Protein AF-A0A968NL25-F1 (afdb_monomer)

pLDDT: mean 80.58, std 12.26, range [48.34, 95.06]

Foldseek 3Di:
DDVVVLQVLLVVLLVVLCPPPLVVLLVVLLVVLVVCLVPQVVVCPDCSQVVSVVVLLVSLLVSLVVCLVVSVVVVVVVCVVVVVVVVCVVPPDDPVSNVSSNVSSSLVNSLVSLVSSLVSSVVSCVVSVRDDDPVVSVVSSVVSSVVD

Structure (mmCIF, N/CA/C/O backbone):
data_AF-A0A968NL25-F1
#
_entry.id   AF-A0A968NL25-F1
#
loop_
_atom_site.group_PDB
_atom_site.id
_atom_site.type_symbol
_atom_site.label_atom_id
_atom_site.label_alt_id
_atom_site.label_comp_id
_atom_site.label_asym_id
_atom_site.label_entity_id
_atom_site.label_seq_id
_atom_site.pdbx_PDB_ins_code
_atom_site.Cartn_x
_atom_site.Cartn_y
_atom_site.Cartn_z
_atom_site.occupancy
_atom_site.B_iso_or_equiv
_atom_site.auth_seq_id
_atom_site.auth_comp_id
_atom_site.auth_asym_id
_atom_site.auth_atom_id
_atom_site.pdbx_PDB_model_num
ATOM 1 N N . MET A 1 1 ? -14.303 -12.444 25.005 1.00 60.62 1 MET A N 1
ATOM 2 C CA . MET A 1 1 ? -13.738 -11.986 23.724 1.00 60.62 1 MET A CA 1
ATOM 3 C C . MET A 1 1 ? -14.516 -12.645 22.599 1.00 60.62 1 MET A C 1
ATOM 5 O O . MET A 1 1 ? -14.291 -13.820 22.352 1.00 60.62 1 MET A O 1
ATOM 9 N N . ASN A 1 2 ? -15.503 -11.971 22.004 1.00 73.88 2 ASN A N 1
ATOM 10 C CA . ASN A 1 2 ? -16.309 -12.570 20.932 1.00 73.88 2 ASN A CA 1
ATOM 11 C C . ASN A 1 2 ? -15.705 -12.203 19.555 1.00 73.88 2 ASN A C 1
ATOM 13 O O . ASN A 1 2 ? -15.813 -11.041 19.149 1.00 73.88 2 ASN A O 1
ATOM 17 N N . PRO A 1 3 ? -15.070 -13.146 18.829 1.00 73.81 3 PRO A N 1
ATOM 18 C CA . PRO A 1 3 ? -14.294 -12.851 17.615 1.00 73.81 3 PRO A CA 1
ATOM 19 C C . PRO A 1 3 ? -15.139 -12.234 16.492 1.00 73.81 3 PRO A C 1
ATOM 21 O O . PRO A 1 3 ? -14.656 -11.399 15.729 1.00 73.81 3 PRO A O 1
ATOM 24 N N . ILE A 1 4 ? -16.433 -12.561 16.444 1.00 76.69 4 ILE A N 1
ATOM 25 C CA . ILE A 1 4 ? -17.382 -12.011 15.469 1.00 76.69 4 ILE A CA 1
ATOM 26 C C . ILE A 1 4 ? -17.536 -10.493 15.647 1.00 76.69 4 ILE A C 1
ATOM 28 O O . ILE A 1 4 ? -17.610 -9.755 14.665 1.00 76.69 4 ILE A O 1
ATOM 32 N N . ARG A 1 5 ? -17.539 -9.997 16.893 1.00 73.69 5 ARG A N 1
ATOM 33 C CA . ARG A 1 5 ? -17.665 -8.556 17.174 1.00 73.69 5 ARG A CA 1
ATOM 34 C C . ARG A 1 5 ? -16.413 -7.790 16.760 1.00 73.69 5 ARG A C 1
ATOM 36 O O . ARG A 1 5 ? -16.541 -6.714 16.183 1.00 73.69 5 ARG A O 1
ATOM 43 N N . ILE A 1 6 ? -15.236 -8.368 17.006 1.00 74.69 6 ILE A N 1
ATOM 44 C CA . ILE A 1 6 ? -13.945 -7.803 16.592 1.00 74.69 6 ILE A CA 1
ATOM 45 C C . ILE A 1 6 ? -13.927 -7.640 15.069 1.00 74.69 6 ILE A C 1
ATOM 47 O O . ILE A 1 6 ? -13.689 -6.541 14.579 1.00 74.69 6 ILE A O 1
ATOM 51 N N . PHE A 1 7 ? -14.287 -8.688 14.321 1.00 75.25 7 PHE A N 1
ATOM 52 C CA . PHE A 1 7 ? -14.296 -8.656 12.857 1.00 75.25 7 PHE A CA 1
ATOM 53 C C . PHE A 1 7 ? -15.254 -7.603 12.277 1.00 75.25 7 PHE A C 1
ATOM 55 O O . PHE A 1 7 ? -14.892 -6.861 11.362 1.00 75.25 7 PHE A O 1
ATOM 62 N N . VAL A 1 8 ? -16.472 -7.496 12.820 1.00 74.75 8 VAL A N 1
ATOM 63 C CA . VAL A 1 8 ? -17.454 -6.491 12.372 1.00 74.75 8 VAL A CA 1
ATOM 64 C C . VAL A 1 8 ? -16.946 -5.071 12.631 1.00 74.75 8 VAL A C 1
ATOM 66 O O . VAL A 1 8 ? -17.088 -4.202 11.767 1.00 74.75 8 VAL A O 1
ATOM 69 N N . LEU A 1 9 ? -16.322 -4.834 13.788 1.00 72.81 9 LEU A N 1
ATOM 70 C CA . LEU A 1 9 ? -15.773 -3.526 14.134 1.00 72.81 9 LEU A CA 1
ATOM 71 C C . LEU A 1 9 ? -14.579 -3.167 13.232 1.00 72.81 9 LEU A C 1
ATOM 73 O O . LEU A 1 9 ? -14.561 -2.078 12.658 1.00 72.81 9 LEU A O 1
ATOM 77 N N . SER A 1 10 ? -13.655 -4.108 13.007 1.00 74.75 10 SER A N 1
ATOM 78 C CA . SER A 1 10 ? -12.532 -3.946 12.072 1.00 74.75 10 SER A CA 1
ATOM 79 C C . SER A 1 10 ? -12.997 -3.640 10.648 1.00 74.75 10 SER A C 1
ATOM 81 O O . SER A 1 10 ? -12.435 -2.767 9.993 1.00 74.75 10 SER A O 1
ATOM 83 N N . LYS A 1 11 ? -14.053 -4.308 10.165 1.00 78.38 11 LYS A N 1
ATOM 84 C CA . LYS A 1 11 ? -14.605 -4.085 8.818 1.00 78.38 11 LYS A CA 1
ATOM 85 C C . LYS A 1 11 ? -15.175 -2.678 8.642 1.00 78.38 11 LYS A C 1
ATOM 87 O O . LYS A 1 11 ? -15.034 -2.092 7.567 1.00 78.38 11 LYS A O 1
ATOM 92 N N . ASN A 1 12 ? -15.823 -2.141 9.674 1.00 77.62 12 ASN A N 1
ATOM 93 C CA . ASN A 1 12 ? -16.333 -0.772 9.642 1.00 77.62 12 ASN A CA 1
ATOM 94 C C . ASN A 1 12 ? -15.185 0.239 9.574 1.00 77.62 12 ASN A C 1
ATOM 96 O O . ASN A 1 12 ? -15.198 1.105 8.700 1.00 77.62 12 ASN A O 1
ATOM 100 N N . VAL A 1 13 ? -14.169 0.063 10.422 1.00 73.56 13 VAL A N 1
ATOM 101 C CA . VAL A 1 13 ? -12.951 0.888 10.423 1.00 73.56 13 VAL A CA 1
ATOM 102 C C . VAL A 1 13 ? -12.249 0.836 9.060 1.00 73.56 13 VAL A C 1
ATOM 104 O O . VAL A 1 13 ? -11.909 1.874 8.496 1.00 73.56 13 VAL A O 1
ATOM 107 N N . PHE A 1 14 ? -12.107 -0.360 8.484 1.00 77.75 14 PHE A N 1
ATOM 108 C CA . PHE A 1 14 ? -11.526 -0.557 7.157 1.00 77.75 14 PHE A CA 1
ATOM 109 C C . PHE A 1 14 ? -12.287 0.226 6.077 1.00 77.75 14 PHE A C 1
ATOM 111 O O . PHE A 1 14 ? -11.688 0.989 5.323 1.00 77.75 14 PHE A O 1
ATOM 118 N N . ARG A 1 15 ? -13.619 0.092 6.021 1.00 76.44 15 ARG A N 1
ATOM 119 C CA . ARG A 1 15 ? -14.442 0.792 5.019 1.00 76.44 15 ARG A CA 1
ATOM 120 C C . ARG A 1 15 ? -14.381 2.309 5.148 1.00 76.44 15 ARG A C 1
ATOM 122 O O . ARG A 1 15 ? -14.380 2.989 4.124 1.00 76.44 15 ARG A O 1
ATOM 129 N N . GLU A 1 16 ? -14.354 2.827 6.372 1.00 75.00 16 GLU A N 1
ATOM 130 C CA . GLU A 1 16 ? -14.257 4.268 6.608 1.00 75.00 16 GLU A CA 1
ATOM 131 C C . GLU A 1 16 ? -12.949 4.827 6.036 1.00 75.00 16 GLU A C 1
ATOM 133 O O . GLU A 1 16 ? -12.952 5.807 5.291 1.00 75.00 16 GLU A O 1
ATOM 138 N N . VAL A 1 17 ? -11.832 4.164 6.328 1.00 74.06 17 VAL A N 1
ATOM 139 C CA . VAL A 1 17 ? -10.505 4.643 5.939 1.00 74.06 17 VAL A CA 1
ATOM 140 C C . VAL A 1 17 ? -10.212 4.466 4.451 1.00 74.06 17 VAL A C 1
ATOM 142 O O . VAL A 1 17 ? -9.643 5.368 3.829 1.00 74.06 17 VAL A O 1
ATOM 145 N N . VAL A 1 18 ? -10.637 3.347 3.858 1.00 77.00 18 VAL A N 1
ATOM 146 C CA . VAL A 1 18 ? -10.458 3.087 2.421 1.00 77.00 18 VAL A CA 1
ATOM 147 C C . VAL A 1 18 ? -11.109 4.171 1.571 1.00 77.00 18 VAL A C 1
ATOM 149 O O . VAL A 1 18 ? -10.539 4.594 0.566 1.00 77.00 18 VAL A O 1
ATOM 152 N N . ARG A 1 19 ? -12.286 4.650 1.982 1.00 74.75 19 ARG A N 1
ATOM 153 C CA . ARG A 1 19 ? -13.090 5.565 1.171 1.00 74.75 19 ARG A CA 1
ATOM 154 C C . ARG A 1 19 ? -12.567 7.003 1.163 1.00 74.75 19 ARG A C 1
ATOM 156 O O . ARG A 1 19 ? -12.725 7.677 0.154 1.00 74.75 19 ARG A O 1
ATOM 163 N N . GLU A 1 20 ? -11.971 7.477 2.256 1.00 68.06 20 GLU A N 1
ATOM 164 C CA . GLU A 1 20 ? -11.563 8.888 2.360 1.00 68.06 20 GLU A CA 1
ATOM 165 C C . GLU A 1 20 ? -10.127 9.160 1.903 1.00 68.06 20 GLU A C 1
ATOM 167 O O . GLU A 1 20 ? -9.857 10.244 1.397 1.00 68.06 20 GLU A O 1
ATOM 172 N N . ARG A 1 21 ? -9.184 8.232 2.124 1.00 75.19 21 ARG A N 1
ATOM 173 C CA . ARG A 1 21 ? -7.742 8.565 2.073 1.00 75.19 21 ARG A CA 1
ATOM 174 C C . ARG A 1 21 ? -6.928 7.686 1.133 1.00 75.19 21 ARG A C 1
ATOM 176 O O . ARG A 1 21 ? -6.026 8.187 0.472 1.00 75.19 21 ARG A O 1
ATOM 183 N N . ILE A 1 22 ? -7.256 6.397 1.039 1.00 82.06 22 ILE A N 1
ATOM 184 C CA . ILE A 1 22 ? -6.439 5.422 0.299 1.00 82.06 22 ILE A CA 1
ATOM 185 C C . ILE A 1 22 ? -6.444 5.698 -1.207 1.00 82.06 22 ILE A C 1
ATOM 187 O O . ILE A 1 22 ? -5.387 5.674 -1.831 1.00 82.06 22 ILE A O 1
ATOM 191 N N . LEU A 1 23 ? -7.609 6.002 -1.787 1.00 84.94 23 LEU A N 1
ATOM 192 C CA . LEU A 1 23 ? -7.732 6.234 -3.232 1.00 84.94 23 LEU A CA 1
ATOM 193 C C . LEU A 1 23 ? -6.829 7.375 -3.721 1.00 84.94 23 LEU A C 1
ATOM 195 O O . LEU A 1 23 ? -6.213 7.251 -4.776 1.00 84.94 23 LEU A O 1
ATOM 199 N N . TYR A 1 24 ? -6.694 8.447 -2.934 1.00 89.06 24 TYR A N 1
ATOM 200 C CA . TYR A 1 24 ? -5.817 9.571 -3.269 1.00 89.06 24 TYR A CA 1
ATOM 201 C C . TYR A 1 24 ? -4.337 9.183 -3.245 1.00 89.06 24 TYR A C 1
ATOM 203 O O . TYR A 1 24 ? -3.600 9.567 -4.148 1.00 89.06 24 TYR A O 1
ATOM 211 N N . ILE A 1 25 ? -3.907 8.392 -2.255 1.00 90.25 25 ILE A N 1
ATOM 212 C CA . ILE A 1 25 ? -2.515 7.922 -2.154 1.00 90.25 25 ILE A CA 1
ATOM 213 C C . ILE A 1 25 ? -2.179 7.001 -3.332 1.00 90.25 25 ILE A C 1
ATOM 215 O O . ILE A 1 25 ? -1.131 7.156 -3.953 1.00 90.25 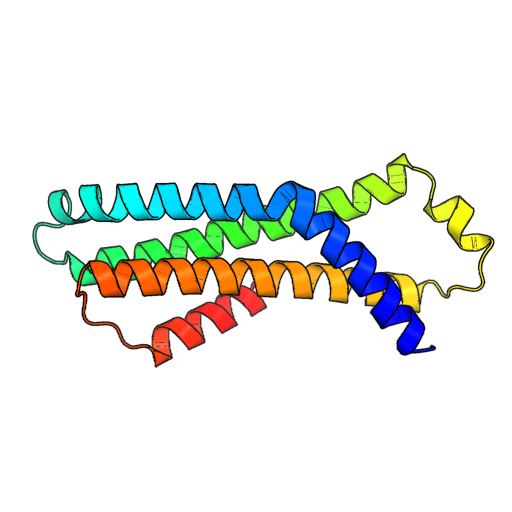25 ILE A O 1
ATOM 219 N N . ILE A 1 26 ? -3.090 6.087 -3.682 1.00 91.38 26 ILE A N 1
ATOM 220 C CA . ILE A 1 26 ? -2.929 5.183 -4.828 1.00 91.38 26 ILE A CA 1
ATOM 221 C C . ILE A 1 26 ? -2.848 5.972 -6.142 1.00 91.38 26 ILE A C 1
ATOM 223 O O . ILE A 1 26 ? -1.963 5.720 -6.958 1.00 91.38 26 ILE A O 1
ATOM 227 N N . ALA A 1 27 ? -3.743 6.941 -6.349 1.00 91.62 27 ALA A N 1
ATOM 228 C CA . ALA A 1 27 ? -3.728 7.777 -7.548 1.00 91.62 27 ALA A CA 1
ATOM 229 C C . ALA A 1 27 ? -2.433 8.599 -7.648 1.00 91.62 27 ALA A C 1
ATOM 231 O O . ALA A 1 27 ? -1.817 8.661 -8.710 1.00 91.62 27 ALA A O 1
ATOM 232 N N . PHE A 1 28 ? -1.985 9.179 -6.532 1.00 94.06 28 PHE A N 1
ATOM 233 C CA . PHE A 1 28 ? -0.732 9.927 -6.470 1.00 94.06 28 PHE A CA 1
ATOM 234 C C . PHE A 1 28 ? 0.481 9.043 -6.786 1.00 94.06 28 PHE A C 1
ATOM 236 O O . PHE A 1 28 ? 1.359 9.446 -7.546 1.00 94.06 28 PHE A O 1
ATOM 243 N N . TYR A 1 29 ? 0.496 7.808 -6.282 1.00 94.00 29 TYR A N 1
ATOM 244 C CA . TYR A 1 29 ? 1.531 6.831 -6.604 1.00 94.00 29 TYR A CA 1
ATOM 245 C C . TYR A 1 29 ? 1.587 6.490 -8.097 1.00 94.00 29 TYR A C 1
ATOM 247 O O . TYR A 1 29 ? 2.667 6.485 -8.684 1.00 94.00 29 TYR A O 1
ATOM 255 N N . ALA A 1 30 ? 0.432 6.253 -8.725 1.00 93.06 30 ALA A N 1
ATOM 256 C CA . ALA A 1 30 ? 0.362 5.959 -10.155 1.00 93.06 30 ALA A CA 1
ATOM 257 C C . ALA A 1 30 ? 0.917 7.114 -11.010 1.00 93.06 30 ALA A C 1
ATOM 259 O O . ALA A 1 30 ? 1.622 6.872 -11.988 1.00 93.06 30 ALA A O 1
ATOM 260 N N . LEU A 1 31 ? 0.656 8.366 -10.614 1.00 94.56 31 LEU A N 1
ATOM 261 C CA . LEU A 1 31 ? 1.220 9.544 -11.280 1.00 94.56 31 LEU A CA 1
ATOM 262 C C . LEU A 1 31 ? 2.746 9.612 -11.137 1.00 94.56 31 LEU A C 1
ATOM 264 O O . LEU A 1 31 ? 3.434 9.868 -12.125 1.00 94.56 31 LEU A O 1
ATOM 268 N N . ILE A 1 32 ? 3.278 9.346 -9.938 1.00 93.56 32 ILE A N 1
ATOM 269 C CA . ILE A 1 32 ? 4.730 9.304 -9.703 1.00 93.56 32 ILE A CA 1
ATOM 270 C C . ILE A 1 32 ? 5.384 8.224 -10.567 1.00 93.56 32 ILE A C 1
ATOM 272 O O . ILE A 1 32 ? 6.388 8.504 -11.217 1.00 93.56 32 ILE A O 1
ATOM 276 N N . LEU A 1 33 ? 4.815 7.015 -10.612 1.00 91.19 33 LEU A N 1
ATOM 277 C CA . LEU A 1 33 ? 5.332 5.933 -11.455 1.00 91.19 33 LEU A CA 1
ATOM 278 C C . LEU A 1 33 ? 5.289 6.283 -12.945 1.00 91.19 33 LEU A C 1
ATOM 280 O O . LEU A 1 33 ? 6.246 5.994 -13.660 1.00 91.19 33 LEU A O 1
ATOM 284 N N . GLY A 1 34 ? 4.217 6.927 -13.412 1.00 89.69 34 GLY A N 1
ATOM 285 C CA . GLY A 1 34 ? 4.120 7.395 -14.796 1.00 89.69 34 GLY A CA 1
ATOM 286 C C . GLY A 1 34 ? 5.188 8.421 -15.151 1.00 89.69 34 GLY A C 1
ATOM 287 O O . GLY A 1 34 ? 5.845 8.290 -16.181 1.00 89.69 34 GLY A O 1
ATOM 288 N N . ALA 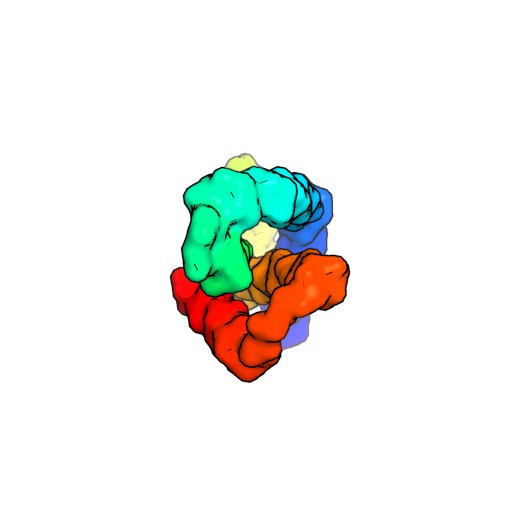A 1 35 ? 5.430 9.397 -14.275 1.00 90.00 35 ALA A N 1
ATOM 289 C CA . ALA A 1 35 ? 6.525 10.344 -14.458 1.00 90.00 35 ALA A CA 1
ATOM 290 C C . ALA A 1 35 ? 7.894 9.642 -14.426 1.00 90.00 35 ALA A C 1
ATOM 292 O O . ALA A 1 35 ? 8.755 9.925 -15.259 1.00 90.00 35 ALA A O 1
ATOM 293 N N . ALA A 1 36 ? 8.081 8.694 -13.507 1.00 87.56 36 ALA A N 1
ATOM 294 C CA . ALA A 1 36 ? 9.320 7.942 -13.360 1.00 87.56 36 ALA A CA 1
ATOM 295 C C . ALA A 1 36 ? 9.639 7.087 -14.597 1.00 87.56 36 ALA A C 1
ATOM 297 O O . ALA A 1 36 ? 10.790 7.067 -15.021 1.00 87.56 36 ALA A O 1
ATOM 298 N N . LEU A 1 37 ? 8.638 6.458 -15.227 1.00 84.56 37 LEU A N 1
ATOM 299 C CA . LEU A 1 37 ? 8.835 5.710 -16.475 1.00 84.56 37 LEU A CA 1
ATOM 300 C C . LEU A 1 37 ? 9.397 6.580 -17.606 1.00 84.56 37 LEU A C 1
ATOM 302 O O . LEU A 1 37 ? 10.182 6.094 -18.410 1.00 84.56 37 LEU A O 1
ATOM 306 N N . HIS A 1 38 ? 9.003 7.852 -17.683 1.00 83.25 38 HIS A N 1
ATOM 307 C CA . HIS A 1 38 ? 9.472 8.753 -18.738 1.00 83.25 38 HIS A CA 1
ATOM 308 C C . HIS A 1 38 ? 10.807 9.431 -18.410 1.00 83.25 38 HIS A C 1
ATOM 310 O O . HIS A 1 38 ? 11.619 9.644 -19.310 1.00 83.25 38 HIS A O 1
ATOM 316 N N . LEU A 1 39 ? 11.033 9.788 -17.142 1.00 83.56 39 LEU A N 1
ATOM 317 C CA . LEU A 1 39 ? 12.191 10.578 -16.714 1.00 83.56 39 LEU A CA 1
ATOM 318 C C . LEU A 1 39 ? 13.425 9.723 -16.402 1.00 83.56 39 LEU A C 1
ATOM 320 O O . LEU A 1 39 ? 14.544 10.142 -16.691 1.00 83.56 39 LEU A O 1
ATOM 324 N N . LEU A 1 40 ? 13.246 8.539 -15.805 1.00 80.19 40 LEU A N 1
ATOM 325 C CA . LEU A 1 40 ? 14.370 7.717 -15.343 1.00 80.19 40 LEU A CA 1
ATOM 326 C C . LEU A 1 40 ? 15.253 7.173 -16.482 1.00 80.19 40 LEU A C 1
ATOM 328 O O . LEU A 1 40 ? 16.472 7.227 -16.311 1.00 80.19 40 LEU A O 1
ATOM 332 N N . PRO A 1 41 ? 14.722 6.741 -17.646 1.00 76.56 41 PRO A N 1
ATOM 333 C CA . PRO A 1 41 ? 15.566 6.309 -18.765 1.00 76.56 41 PRO A CA 1
ATOM 334 C C . PRO A 1 41 ? 16.486 7.426 -19.283 1.00 76.56 41 PRO A C 1
ATOM 336 O O . PRO A 1 41 ? 17.642 7.189 -19.603 1.00 76.56 41 PRO A O 1
ATOM 339 N N . GLN A 1 42 ? 16.016 8.679 -19.279 1.00 72.62 42 GLN A N 1
ATOM 340 C CA . GLN A 1 42 ? 16.798 9.832 -19.750 1.00 72.62 42 GLN A CA 1
ATOM 341 C C . GLN A 1 42 ? 17.975 10.177 -18.824 1.00 72.62 42 GLN A C 1
ATOM 343 O O . GLN A 1 42 ? 18.948 10.791 -19.255 1.00 72.62 42 GLN A O 1
ATOM 348 N N . LEU A 1 43 ? 17.877 9.804 -17.545 1.00 67.88 43 LEU A N 1
ATOM 349 C CA . LEU A 1 43 ? 18.888 10.071 -16.522 1.00 67.88 43 LEU A CA 1
ATOM 350 C C . LEU A 1 43 ? 19.886 8.913 -16.371 1.00 67.88 43 LEU A C 1
ATOM 352 O O . LEU A 1 43 ? 21.021 9.135 -15.951 1.00 67.88 43 LEU A O 1
ATOM 356 N N . ALA A 1 44 ? 19.486 7.684 -16.707 1.00 64.19 44 ALA A N 1
ATOM 357 C CA . ALA A 1 44 ? 20.285 6.480 -16.506 1.00 64.19 44 ALA A CA 1
ATOM 358 C C . ALA A 1 44 ? 20.904 5.963 -17.808 1.00 64.19 44 ALA A C 1
ATOM 360 O O . ALA A 1 44 ? 20.549 4.896 -18.281 1.00 64.19 44 ALA A O 1
ATOM 361 N N . ALA A 1 45 ? 21.929 6.644 -18.320 1.00 56.81 45 ALA A N 1
ATOM 362 C CA . ALA A 1 45 ? 22.649 6.270 -19.547 1.00 56.81 45 ALA A CA 1
ATOM 363 C C . ALA A 1 45 ? 23.336 4.869 -19.556 1.00 56.81 45 ALA A C 1
ATOM 365 O O . ALA A 1 45 ? 24.038 4.552 -20.515 1.00 56.81 45 ALA A O 1
ATOM 366 N N . ALA A 1 46 ? 23.193 4.039 -18.508 1.00 58.47 46 ALA A N 1
ATOM 367 C CA . ALA A 1 46 ? 23.833 2.714 -18.401 1.00 58.47 46 ALA A CA 1
ATOM 368 C C . ALA A 1 46 ? 23.085 1.640 -17.566 1.00 58.47 46 ALA A C 1
ATOM 370 O O . ALA A 1 46 ? 23.462 0.469 -17.624 1.00 58.47 46 ALA A O 1
ATOM 371 N N . THR A 1 47 ? 22.053 1.981 -16.778 1.00 60.97 47 THR A N 1
ATOM 372 C CA . THR A 1 47 ? 21.338 1.037 -15.878 1.00 60.97 47 THR A CA 1
ATOM 373 C C . THR A 1 47 ? 19.840 1.347 -15.785 1.00 60.97 47 THR A C 1
ATOM 375 O O . THR A 1 47 ? 19.293 1.489 -14.689 1.00 60.97 47 THR A O 1
ATOM 378 N N . GLU A 1 48 ? 19.182 1.479 -16.935 1.00 60.81 48 GLU A N 1
ATOM 379 C CA . GLU A 1 48 ? 17.782 1.920 -17.041 1.00 60.81 48 GLU A CA 1
ATOM 380 C C . GLU A 1 48 ? 16.809 1.008 -16.265 1.00 60.81 48 GLU A C 1
ATOM 382 O O . GLU A 1 48 ? 16.027 1.488 -15.442 1.00 60.81 48 GLU A O 1
ATOM 387 N N . ASP A 1 49 ? 16.933 -0.313 -16.420 1.00 63.91 49 ASP A N 1
ATOM 388 C CA . ASP A 1 49 ? 15.964 -1.276 -15.872 1.00 63.91 49 ASP A CA 1
ATOM 389 C C . ASP A 1 49 ? 16.021 -1.426 -14.346 1.00 63.91 49 ASP A C 1
ATOM 391 O O . ASP A 1 49 ? 14.996 -1.541 -13.673 1.00 63.91 49 ASP A O 1
ATOM 395 N N . LYS A 1 50 ? 17.226 -1.415 -13.762 1.00 71.94 50 LYS A N 1
ATOM 396 C CA . LYS A 1 50 ? 17.397 -1.629 -12.313 1.00 71.94 50 LYS A CA 1
ATOM 397 C C . LYS A 1 50 ? 16.955 -0.420 -11.500 1.00 71.94 50 LYS A C 1
ATOM 399 O O . LYS A 1 50 ? 16.382 -0.578 -10.427 1.00 71.94 50 LYS A O 1
ATOM 404 N N . MET A 1 51 ? 17.181 0.783 -12.025 1.00 80.12 51 MET A N 1
ATOM 405 C CA . MET A 1 51 ? 16.840 2.010 -11.313 1.00 80.12 51 MET A CA 1
ATOM 406 C C . MET A 1 51 ? 15.325 2.187 -11.192 1.00 80.12 51 MET A C 1
ATOM 408 O O . MET A 1 51 ? 14.844 2.595 -10.137 1.00 80.12 51 MET A O 1
ATOM 412 N N . PHE A 1 52 ? 14.563 1.830 -12.232 1.00 84.00 52 PHE A N 1
ATOM 413 C CA . PHE A 1 52 ? 13.102 1.840 -12.156 1.00 84.00 52 PHE A CA 1
ATOM 414 C C . PHE A 1 52 ? 12.580 0.814 -11.142 1.00 84.00 52 PHE A C 1
ATOM 416 O O . PHE A 1 52 ? 11.656 1.122 -10.383 1.00 84.00 52 PHE A O 1
ATOM 423 N N . LEU A 1 53 ? 13.202 -0.374 -11.090 1.00 84.81 53 LEU A N 1
ATOM 424 C CA . LEU A 1 53 ? 12.800 -1.425 -10.160 1.00 84.81 53 LEU A CA 1
ATOM 425 C C . LEU A 1 53 ? 12.937 -0.984 -8.692 1.00 84.81 53 LEU A C 1
ATOM 427 O O . LEU A 1 53 ? 12.002 -1.109 -7.894 1.00 84.81 53 LEU A O 1
ATOM 431 N N . ASP A 1 54 ? 14.092 -0.421 -8.347 1.00 87.88 54 ASP A N 1
ATOM 432 C CA . ASP A 1 54 ? 14.368 0.043 -6.986 1.00 87.88 54 ASP A CA 1
ATOM 433 C C . ASP A 1 54 ? 13.536 1.284 -6.635 1.00 87.88 54 ASP A C 1
ATOM 435 O O . ASP A 1 54 ? 13.001 1.387 -5.528 1.00 87.88 54 ASP A O 1
ATOM 439 N N . PHE A 1 55 ? 13.353 2.203 -7.589 1.00 90.06 55 PHE A N 1
ATOM 440 C CA . PHE A 1 55 ? 12.560 3.413 -7.385 1.00 90.06 55 PHE A CA 1
ATOM 441 C C . PHE A 1 55 ? 11.090 3.092 -7.097 1.00 90.06 55 PHE A C 1
ATOM 443 O O . PHE A 1 55 ? 10.516 3.618 -6.141 1.00 90.06 55 PHE A O 1
ATOM 450 N N . GLY A 1 56 ? 10.479 2.198 -7.880 1.00 90.56 56 GLY A N 1
ATOM 451 C CA . GLY A 1 56 ? 9.082 1.814 -7.698 1.00 90.56 56 GLY A CA 1
ATOM 452 C C . GLY A 1 56 ? 8.814 1.245 -6.306 1.00 90.56 56 GLY A C 1
ATOM 453 O O . GLY A 1 56 ? 7.862 1.674 -5.652 1.00 90.56 56 GLY A O 1
ATOM 454 N N . LEU A 1 57 ? 9.685 0.350 -5.824 1.00 92.44 57 LEU A N 1
ATOM 455 C CA . LEU A 1 57 ? 9.601 -0.243 -4.485 1.00 92.44 57 LEU A CA 1
ATOM 456 C C . LEU A 1 57 ? 9.887 0.771 -3.367 1.00 92.44 57 LEU A C 1
ATOM 458 O O . LEU A 1 57 ? 9.172 0.792 -2.362 1.00 92.44 57 LEU A O 1
ATOM 462 N N . ALA A 1 58 ? 10.882 1.645 -3.546 1.00 93.12 58 ALA A N 1
ATOM 463 C CA . ALA A 1 58 ? 11.216 2.687 -2.576 1.00 93.12 58 ALA A CA 1
ATOM 464 C C . ALA A 1 58 ? 10.041 3.648 -2.345 1.00 93.12 58 ALA A C 1
ATOM 466 O O . ALA A 1 58 ? 9.719 3.982 -1.202 1.00 93.12 58 ALA A O 1
ATOM 467 N N . VAL A 1 59 ? 9.347 4.044 -3.415 1.00 94.38 59 VAL A N 1
ATOM 468 C CA . VAL A 1 59 ? 8.172 4.917 -3.312 1.00 94.38 59 VAL A CA 1
ATOM 469 C C . VAL A 1 59 ? 6.997 4.199 -2.629 1.00 94.38 59 VAL A C 1
ATOM 471 O O . VAL A 1 59 ? 6.283 4.844 -1.859 1.00 94.38 59 VAL A O 1
ATOM 474 N N . ILE A 1 60 ? 6.814 2.880 -2.823 1.00 94.69 60 ILE A N 1
ATOM 475 C CA . ILE A 1 60 ? 5.812 2.101 -2.060 1.00 94.69 60 ILE A CA 1
ATOM 476 C C . ILE A 1 60 ? 6.110 2.173 -0.564 1.00 94.69 60 ILE A C 1
ATOM 478 O O . ILE A 1 60 ? 5.211 2.482 0.216 1.00 94.69 60 ILE A O 1
ATOM 482 N N . SER A 1 61 ? 7.360 1.923 -0.165 1.00 94.62 61 SER A N 1
ATOM 483 C CA . SER A 1 61 ? 7.766 1.983 1.245 1.00 94.62 61 SER A CA 1
ATOM 484 C C . SER A 1 61 ? 7.536 3.379 1.838 1.00 94.62 61 SER A C 1
ATOM 486 O O . SER A 1 61 ? 6.907 3.511 2.889 1.00 94.62 61 SER A O 1
ATOM 488 N N . LEU A 1 62 ? 7.948 4.435 1.128 1.00 95.06 62 LEU A N 1
ATOM 489 C CA . LEU A 1 62 ? 7.810 5.815 1.594 1.00 95.06 62 LEU A CA 1
ATOM 490 C C . LEU A 1 62 ? 6.342 6.243 1.747 1.00 95.06 62 LEU A C 1
ATOM 492 O O . LEU A 1 62 ? 5.947 6.745 2.800 1.00 95.06 62 LEU A O 1
ATOM 496 N N . LEU A 1 63 ? 5.521 6.051 0.711 1.00 93.56 63 LEU A N 1
ATOM 497 C CA . LEU A 1 63 ? 4.106 6.427 0.761 1.00 93.56 63 LEU A CA 1
ATOM 498 C C . LEU A 1 63 ? 3.316 5.534 1.718 1.00 93.56 63 LEU A C 1
ATOM 500 O O . LEU A 1 63 ? 2.417 6.029 2.395 1.00 93.56 63 LEU A O 1
ATOM 504 N N . GLY A 1 64 ? 3.667 4.251 1.811 1.00 92.00 64 GLY A N 1
ATOM 505 C CA . GLY A 1 64 ? 3.116 3.333 2.801 1.00 92.00 64 GLY A CA 1
ATOM 506 C C . GLY A 1 64 ? 3.377 3.819 4.224 1.00 92.00 64 GLY A C 1
ATOM 507 O O . GLY A 1 64 ? 2.449 3.849 5.030 1.00 92.00 64 GLY A O 1
ATOM 508 N N . LEU A 1 65 ? 4.597 4.281 4.520 1.00 93.25 65 LEU A N 1
ATOM 509 C CA . LEU A 1 65 ? 4.975 4.788 5.843 1.00 93.25 65 LEU A CA 1
ATOM 510 C C . LEU A 1 65 ? 4.204 6.058 6.196 1.00 93.25 65 LEU A C 1
ATOM 512 O O . LEU A 1 65 ? 3.640 6.175 7.285 1.00 93.25 65 LEU A O 1
ATOM 516 N N . ILE A 1 66 ? 4.130 6.994 5.248 1.00 91.56 66 ILE A N 1
ATOM 517 C CA . ILE A 1 66 ? 3.314 8.203 5.384 1.00 91.56 66 ILE A CA 1
ATOM 518 C C . ILE A 1 66 ? 1.858 7.797 5.650 1.00 91.56 66 ILE A C 1
ATOM 520 O O . ILE A 1 66 ? 1.247 8.276 6.606 1.00 91.56 66 ILE A O 1
ATOM 524 N N . ALA A 1 67 ? 1.304 6.863 4.876 1.00 90.00 67 ALA A N 1
ATOM 525 C CA . ALA A 1 67 ? -0.052 6.378 5.086 1.00 90.00 67 ALA A CA 1
ATOM 526 C C . ALA A 1 67 ? -0.235 5.759 6.480 1.00 90.00 67 ALA A C 1
ATOM 528 O O . ALA A 1 67 ? -1.191 6.117 7.160 1.00 90.00 67 ALA A O 1
ATOM 529 N N . ALA A 1 68 ? 0.675 4.902 6.943 1.00 90.38 68 ALA A N 1
ATOM 530 C CA . ALA A 1 68 ? 0.609 4.274 8.263 1.00 90.38 68 ALA A CA 1
ATOM 531 C C . ALA A 1 68 ? 0.555 5.315 9.391 1.00 90.38 68 ALA A C 1
ATOM 533 O O . ALA A 1 68 ? -0.335 5.261 10.244 1.00 90.38 68 ALA A O 1
ATOM 534 N N . ILE A 1 69 ? 1.428 6.324 9.340 1.00 89.50 69 ILE A N 1
ATOM 535 C CA . ILE A 1 69 ? 1.486 7.393 10.344 1.00 89.50 69 ILE A CA 1
ATOM 536 C C . ILE A 1 69 ? 0.227 8.266 10.285 1.00 89.50 69 ILE A C 1
ATOM 538 O O . ILE A 1 69 ? -0.437 8.470 11.304 1.00 89.50 69 ILE A O 1
ATOM 542 N N . PHE A 1 70 ? -0.141 8.782 9.110 1.00 86.56 70 PHE A N 1
ATOM 543 C CA . PHE A 1 70 ? -1.262 9.718 8.982 1.00 86.56 70 PHE A CA 1
ATOM 544 C C . PHE A 1 70 ? -2.621 9.046 9.171 1.00 86.56 70 PHE A C 1
ATOM 546 O O . PHE A 1 70 ? -3.505 9.609 9.812 1.00 86.56 70 PHE A O 1
ATOM 553 N N . VAL A 1 71 ? -2.816 7.842 8.635 1.00 84.81 71 VAL A N 1
ATOM 554 C CA . VAL A 1 71 ? -4.059 7.087 8.826 1.00 84.81 71 VAL A CA 1
ATOM 555 C C . VAL A 1 71 ? -4.166 6.595 10.264 1.00 84.81 71 VAL A C 1
ATOM 557 O O . VAL A 1 71 ? -5.235 6.734 10.861 1.00 84.81 71 VAL A O 1
ATOM 560 N N . GLY A 1 72 ? -3.077 6.084 10.844 1.00 82.94 72 GLY A N 1
ATOM 561 C CA . GLY A 1 72 ? -3.045 5.660 12.241 1.00 82.94 72 GLY A CA 1
ATOM 562 C C . GLY A 1 72 ? -3.395 6.807 13.190 1.00 82.94 72 GLY A C 1
ATOM 563 O O . GLY A 1 72 ? -4.315 6.687 14.001 1.00 82.94 72 GLY A O 1
ATOM 564 N N . THR A 1 73 ? -2.741 7.961 1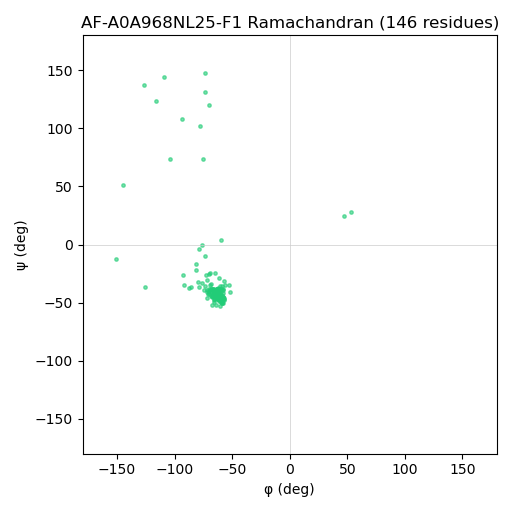3.035 1.00 81.69 73 THR A N 1
ATOM 565 C CA . THR A 1 73 ? -3.024 9.155 13.850 1.00 81.69 73 THR A CA 1
ATOM 566 C C . THR A 1 73 ? -4.419 9.724 13.597 1.00 81.69 73 THR A C 1
ATOM 568 O O . THR A 1 73 ? -5.113 10.049 14.557 1.00 81.69 73 THR A O 1
ATOM 571 N N . ALA A 1 74 ? -4.891 9.795 12.347 1.00 79.44 74 ALA A N 1
ATOM 572 C CA . ALA A 1 74 ? -6.242 10.271 12.035 1.00 79.44 74 ALA A CA 1
ATOM 573 C C . ALA A 1 74 ? -7.328 9.374 12.646 1.00 79.44 74 ALA A C 1
ATOM 575 O O . ALA A 1 74 ? -8.328 9.880 13.158 1.00 79.44 74 ALA A O 1
ATOM 576 N N . MET A 1 75 ? -7.124 8.052 12.640 1.00 76.00 75 MET A N 1
ATOM 577 C CA . MET A 1 75 ? -8.021 7.122 13.322 1.00 76.00 75 MET A CA 1
ATOM 578 C C . MET A 1 75 ? -8.057 7.362 14.837 1.00 76.00 75 MET A C 1
ATOM 580 O O . MET A 1 75 ? -9.107 7.203 15.456 1.00 76.00 75 MET A O 1
ATOM 584 N N . VAL A 1 76 ? -6.927 7.695 15.468 1.00 75.62 76 VAL A N 1
ATOM 585 C CA . VAL A 1 76 ? -6.874 8.012 16.908 1.00 75.62 76 VAL A CA 1
ATOM 586 C C . VAL A 1 76 ? -7.527 9.369 17.193 1.00 75.62 76 VAL A C 1
ATOM 588 O O . VAL A 1 76 ? -8.376 9.463 18.076 1.00 75.62 76 VAL A O 1
ATOM 591 N N . ASN A 1 77 ? -7.221 10.396 16.399 1.00 68.75 77 ASN A N 1
ATOM 592 C CA . ASN A 1 77 ? -7.776 11.740 16.566 1.00 68.75 77 ASN A CA 1
ATOM 593 C C . ASN A 1 77 ? -9.301 11.779 16.400 1.00 68.75 77 ASN A C 1
ATOM 595 O O . ASN A 1 77 ? -9.976 12.388 17.227 1.00 68.75 77 ASN A O 1
ATOM 599 N N . LYS A 1 78 ? -9.869 11.066 15.412 1.00 68.19 78 LYS A N 1
ATOM 600 C CA . LYS A 1 78 ? -11.332 10.985 15.217 1.00 68.19 78 LYS A CA 1
ATOM 601 C C . LYS A 1 78 ? -12.073 10.458 16.456 1.00 68.19 78 LYS A C 1
ATOM 603 O O . LYS A 1 78 ? -13.217 10.844 16.696 1.00 68.19 78 LYS A O 1
ATOM 608 N N . GLU A 1 79 ? -11.448 9.581 17.240 1.00 66.31 79 GLU A N 1
ATOM 609 C CA . GLU A 1 79 ? -12.036 9.039 18.473 1.00 66.31 79 GLU A CA 1
ATOM 610 C C . GLU A 1 79 ? -11.943 10.002 19.656 1.00 66.31 79 GLU A C 1
ATOM 612 O O . GLU A 1 79 ? -12.883 10.086 20.453 1.00 66.31 79 GLU A O 1
ATOM 617 N N . ILE A 1 80 ? -10.834 10.742 19.753 1.00 64.88 80 ILE A N 1
ATOM 618 C CA . ILE A 1 80 ? -10.634 11.778 20.772 1.00 64.88 80 ILE A CA 1
ATOM 619 C C . ILE A 1 80 ? -11.631 12.922 20.544 1.00 64.88 80 ILE A C 1
ATOM 621 O O . ILE A 1 80 ? -12.333 13.334 21.467 1.00 64.88 80 ILE A O 1
ATOM 625 N N . GLU A 1 81 ? -11.747 13.388 19.302 1.00 58.66 81 GLU A N 1
ATOM 6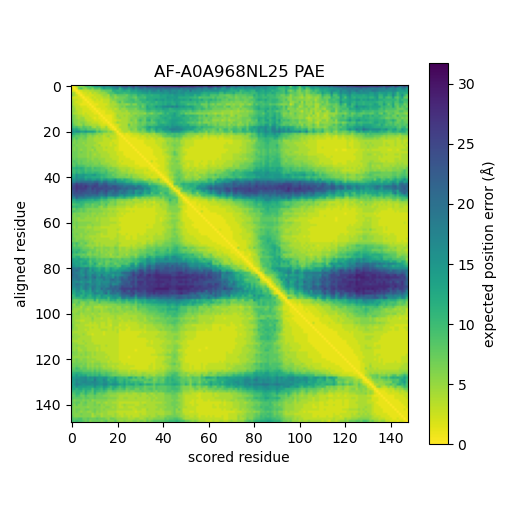26 C CA . GLU A 1 81 ? -12.535 14.565 18.933 1.00 58.66 81 GLU A CA 1
ATOM 627 C C . GLU A 1 81 ? -14.047 14.325 19.055 1.00 58.66 81 GLU A C 1
ATOM 629 O O . GLU A 1 81 ? -14.776 15.151 19.602 1.00 58.66 81 GLU A O 1
ATOM 634 N N . LYS A 1 82 ? -14.539 13.146 18.646 1.00 58.12 82 LYS A N 1
ATOM 635 C CA . LYS A 1 82 ? -15.973 12.820 18.731 1.00 58.12 82 LYS A CA 1
ATOM 636 C C . LYS A 1 82 ? -16.458 12.469 20.143 1.00 58.12 82 LYS A C 1
ATOM 638 O O . LYS A 1 82 ? -17.632 12.129 20.291 1.00 58.12 82 LYS A O 1
ATOM 643 N N . ARG A 1 83 ? -15.586 12.466 21.167 1.00 56.81 83 ARG A N 1
ATOM 644 C CA . ARG A 1 83 ? -15.873 11.901 22.507 1.00 56.81 83 ARG A CA 1
ATOM 645 C C . ARG A 1 83 ? -16.520 10.506 22.436 1.00 56.81 83 ARG A C 1
ATOM 647 O O . ARG A 1 83 ? -17.214 10.080 23.357 1.00 56.81 83 ARG A O 1
ATOM 654 N N . THR A 1 84 ? -16.310 9.765 21.349 1.00 54.22 84 THR A N 1
ATOM 655 C CA . THR A 1 84 ? -16.970 8.473 21.111 1.00 54.22 84 THR A CA 1
ATOM 656 C C . THR A 1 84 ? -16.449 7.407 22.060 1.00 54.22 84 THR A C 1
ATOM 658 O O . THR A 1 84 ? -17.212 6.520 22.429 1.00 54.22 84 THR A O 1
ATOM 661 N N . LEU A 1 85 ? -15.220 7.563 22.564 1.00 51.00 85 LEU A N 1
ATOM 662 C CA . LEU A 1 85 ? -14.696 6.796 23.697 1.00 51.00 85 LEU A CA 1
ATOM 663 C C . LEU A 1 85 ? -15.617 6.840 24.930 1.00 51.00 85 LEU A C 1
ATOM 665 O O . LEU A 1 85 ? -15.737 5.832 25.617 1.00 51.00 85 LEU A O 1
ATOM 669 N N . LEU A 1 86 ? -16.309 7.958 25.188 1.00 48.34 86 LEU A N 1
ATOM 670 C CA . LEU A 1 86 ? -17.234 8.094 26.322 1.00 48.34 86 LEU A CA 1
ATOM 671 C C . LEU A 1 86 ? -18.603 7.449 26.045 1.00 48.34 86 LEU A C 1
ATOM 673 O O . LEU A 1 86 ? -19.207 6.897 26.958 1.00 48.34 86 LEU A O 1
ATOM 677 N N . MET A 1 87 ? -19.070 7.454 24.791 1.00 51.06 87 MET A N 1
ATOM 678 C CA . MET A 1 87 ? -20.326 6.800 24.378 1.00 51.06 87 MET A CA 1
ATOM 679 C C . MET A 1 87 ? -20.191 5.290 24.126 1.00 51.06 87 MET A C 1
ATOM 681 O O . MET A 1 87 ? -21.195 4.582 24.070 1.00 51.06 87 MET A O 1
ATOM 685 N N . LEU A 1 88 ? -18.971 4.773 23.957 1.00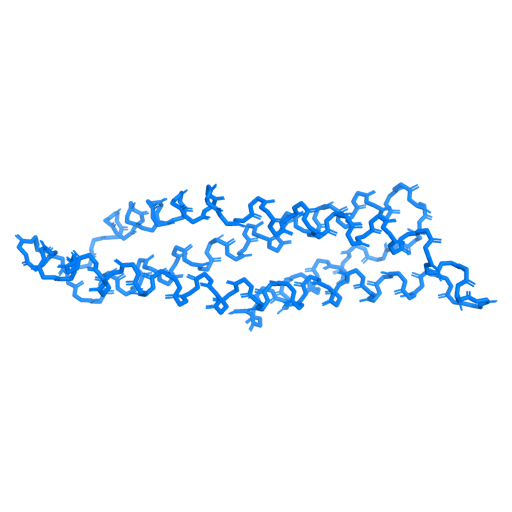 51.75 88 LEU A N 1
ATOM 686 C CA . LEU A 1 88 ? -18.742 3.343 23.748 1.00 51.75 88 LEU A CA 1
ATOM 687 C C . LEU A 1 88 ? -18.738 2.548 25.065 1.00 51.75 88 LEU A C 1
ATOM 689 O O . LEU A 1 88 ? -19.025 1.355 25.042 1.00 51.75 88 LEU A O 1
ATOM 693 N N . ILE A 1 89 ? -18.494 3.213 26.203 1.00 50.47 89 ILE A N 1
ATOM 694 C CA . ILE A 1 89 ? -18.564 2.627 27.558 1.00 50.47 89 ILE A CA 1
ATOM 695 C C . ILE A 1 89 ? -19.999 2.200 27.916 1.00 50.47 89 ILE A C 1
ATOM 697 O O . ILE A 1 89 ? -20.192 1.282 28.709 1.00 50.47 89 ILE A O 1
ATOM 701 N N . SER A 1 90 ? -21.017 2.802 27.293 1.00 50.12 90 SER A N 1
ATOM 702 C CA . SER A 1 90 ? -22.429 2.433 27.473 1.00 50.12 90 SER A CA 1
ATOM 703 C C . SER A 1 90 ? -22.808 1.111 26.787 1.00 50.12 90 SER A C 1
ATOM 705 O O . SER A 1 90 ? -23.904 0.599 27.014 1.00 50.12 90 SER A O 1
ATOM 707 N N . LYS A 1 91 ? -21.928 0.535 25.952 1.00 55.38 91 LYS A N 1
ATOM 708 C CA . LYS A 1 91 ? -22.072 -0.817 25.390 1.00 55.38 91 LYS A CA 1
ATOM 709 C C . LYS A 1 91 ? -21.042 -1.756 26.031 1.00 55.38 91 LYS A C 1
ATOM 711 O O . LYS A 1 91 ? -19.917 -1.336 26.275 1.00 55.38 91 LYS A O 1
ATOM 716 N N . PRO A 1 92 ? -21.373 -3.040 26.268 1.00 57.69 92 PRO A N 1
ATOM 717 C CA . PRO A 1 92 ? -20.469 -3.988 26.916 1.00 57.69 92 PRO A CA 1
ATOM 718 C C . PRO A 1 92 ? -19.374 -4.441 25.934 1.00 57.69 92 PRO A C 1
ATOM 720 O O . PRO A 1 92 ? -19.431 -5.545 25.388 1.00 57.69 92 PRO A O 1
ATOM 723 N N . ILE A 1 93 ? -18.413 -3.558 25.656 1.00 63.69 93 ILE A N 1
ATOM 724 C CA . ILE A 1 93 ? -17.244 -3.802 24.806 1.00 63.69 93 ILE A CA 1
ATOM 725 C C . ILE A 1 93 ? -16.007 -3.681 25.695 1.00 63.69 93 ILE A C 1
ATOM 727 O O . ILE A 1 93 ? -15.808 -2.663 26.361 1.00 63.69 93 ILE A O 1
ATOM 731 N N . SER A 1 94 ? -15.177 -4.725 25.741 1.00 69.69 94 SER A N 1
ATOM 732 C CA . SER A 1 94 ? -13.952 -4.675 26.539 1.00 69.69 94 SER A CA 1
ATOM 733 C C . SER A 1 94 ? -12.901 -3.789 25.861 1.00 69.69 94 SER A C 1
ATOM 735 O O . SER A 1 94 ? -12.797 -3.738 24.635 1.00 69.69 94 SER A O 1
ATOM 737 N N . ARG A 1 95 ? -12.066 -3.112 26.662 1.00 71.50 95 ARG A N 1
ATOM 738 C CA . ARG A 1 95 ? -10.976 -2.258 26.147 1.00 71.50 95 ARG A CA 1
ATOM 739 C C . ARG A 1 95 ? -10.023 -3.026 25.218 1.00 71.50 95 ARG A C 1
ATOM 741 O O . ARG A 1 95 ? -9.549 -2.468 24.236 1.00 71.50 95 ARG A O 1
ATOM 748 N N . SER A 1 96 ? -9.787 -4.309 25.501 1.00 74.94 96 SER A N 1
ATOM 749 C CA . SER A 1 96 ? -8.945 -5.190 24.684 1.00 74.94 96 SER A CA 1
ATOM 750 C C . SER A 1 96 ? -9.554 -5.512 23.317 1.00 74.94 96 SER A C 1
ATOM 752 O O . SER A 1 96 ? -8.856 -5.407 22.315 1.00 74.94 96 SER A O 1
ATOM 754 N N . GLU A 1 97 ? -10.852 -5.836 23.245 1.00 73.62 97 GLU A N 1
ATOM 755 C CA . GLU A 1 97 ? -11.541 -6.117 21.973 1.00 73.62 97 GLU A CA 1
ATOM 756 C C . GLU A 1 97 ? -11.483 -4.915 21.024 1.00 73.62 97 GLU A C 1
ATOM 758 O O . GLU A 1 97 ? -11.291 -5.079 19.820 1.00 73.62 97 GLU A O 1
ATOM 763 N N . PHE A 1 98 ? -11.606 -3.707 21.575 1.00 72.44 98 PHE A N 1
ATOM 764 C CA . PHE A 1 98 ? -11.550 -2.468 20.809 1.00 72.44 98 PHE A CA 1
ATOM 765 C C . PHE A 1 98 ? -10.167 -2.216 20.193 1.00 72.44 98 PHE A C 1
ATOM 767 O O . PHE A 1 98 ? -10.061 -1.969 18.990 1.00 72.44 98 PHE A O 1
ATOM 774 N N . ILE A 1 99 ? -9.104 -2.330 20.997 1.00 79.19 99 ILE A N 1
ATOM 775 C CA . ILE A 1 99 ? -7.723 -2.112 20.540 1.00 79.19 99 ILE A CA 1
ATOM 776 C C . ILE A 1 99 ? -7.358 -3.126 19.451 1.00 79.19 99 ILE A C 1
ATOM 778 O O . ILE A 1 99 ? -6.860 -2.740 18.392 1.00 79.19 99 ILE A O 1
ATOM 782 N N . THR A 1 100 ? -7.659 -4.411 19.667 1.00 80.38 100 THR A N 1
ATOM 783 C CA . THR A 1 100 ? -7.358 -5.465 18.688 1.00 80.38 100 THR A CA 1
ATOM 784 C C . THR A 1 100 ? -8.129 -5.263 17.386 1.00 80.38 100 THR A C 1
ATOM 786 O O . THR A 1 100 ? -7.551 -5.396 16.309 1.00 80.38 100 THR A O 1
ATOM 789 N N . ALA A 1 101 ? -9.411 -4.889 17.454 1.00 78.75 101 ALA A N 1
ATOM 790 C CA . ALA A 1 101 ? -10.205 -4.634 16.256 1.00 78.75 101 ALA A CA 1
ATOM 791 C C . ALA A 1 101 ? -9.647 -3.470 15.425 1.00 78.75 101 ALA A C 1
ATOM 793 O O . ALA A 1 101 ? -9.620 -3.540 14.193 1.00 78.75 101 ALA A O 1
ATOM 794 N N . LYS A 1 102 ? -9.185 -2.407 16.086 1.00 80.00 102 LYS A N 1
ATOM 795 C CA . LYS A 1 102 ? -8.637 -1.229 15.415 1.00 80.00 102 LYS A CA 1
ATOM 796 C C . LYS A 1 102 ? -7.279 -1.509 14.781 1.00 80.00 102 LYS A C 1
ATOM 798 O O . LYS A 1 102 ? -7.067 -1.136 13.630 1.00 80.00 102 LYS A O 1
ATOM 803 N N . PHE A 1 103 ? -6.409 -2.225 15.491 1.00 84.19 103 PHE A N 1
ATOM 804 C CA . PHE A 1 103 ? -5.134 -2.683 14.947 1.00 84.19 103 PHE A CA 1
ATOM 805 C C . PHE A 1 103 ? -5.337 -3.558 13.704 1.00 84.19 103 PHE A C 1
ATOM 807 O O . PHE A 1 103 ? -4.761 -3.278 12.657 1.00 84.19 103 PHE A O 1
ATOM 814 N N . LEU A 1 104 ? -6.233 -4.550 13.773 1.00 86.31 104 LEU A N 1
ATOM 815 C CA . LEU A 1 104 ? -6.564 -5.399 12.624 1.00 86.31 104 LEU A CA 1
ATOM 816 C C . LEU A 1 104 ? -7.179 -4.603 11.464 1.00 86.31 104 LEU A C 1
ATOM 818 O O . LEU A 1 104 ? -6.874 -4.873 10.307 1.00 86.31 104 LEU A O 1
ATOM 822 N N . GLY A 1 105 ? -8.018 -3.606 11.759 1.00 85.06 105 GLY A N 1
ATOM 823 C CA . GLY A 1 105 ? -8.594 -2.720 10.746 1.00 85.06 105 GLY A CA 1
ATOM 824 C C . GLY A 1 105 ? -7.537 -1.879 10.026 1.00 85.06 105 GLY A C 1
ATOM 825 O O . GLY A 1 105 ? -7.558 -1.798 8.800 1.00 85.06 105 GLY A O 1
ATOM 826 N N . LEU A 1 106 ? -6.594 -1.290 10.771 1.00 86.25 106 LEU A N 1
ATOM 827 C CA . LEU A 1 106 ? -5.486 -0.506 10.214 1.00 86.25 106 LEU A CA 1
ATOM 828 C C . LEU A 1 106 ? -4.506 -1.382 9.426 1.00 86.25 106 LEU A C 1
ATOM 830 O O . LEU A 1 106 ? -4.135 -1.031 8.311 1.00 86.25 106 LEU A O 1
ATOM 834 N N . SER A 1 107 ? -4.138 -2.542 9.968 1.00 89.12 107 SER A N 1
ATOM 835 C CA . SER A 1 107 ? -3.267 -3.500 9.286 1.00 89.12 107 SER A CA 1
ATOM 836 C C . SER A 1 107 ? -3.894 -3.978 7.970 1.00 89.12 107 SER A C 1
ATOM 838 O O . SER A 1 107 ? -3.241 -3.946 6.931 1.00 89.12 107 SER A O 1
ATOM 840 N N . ALA A 1 108 ? -5.192 -4.303 7.957 1.00 89.31 108 ALA A N 1
ATOM 841 C CA . ALA A 1 108 ? -5.901 -4.660 6.725 1.00 89.31 108 ALA A CA 1
ATOM 842 C C . ALA A 1 108 ? -5.931 -3.510 5.702 1.00 89.31 108 ALA A C 1
ATOM 844 O O . ALA A 1 108 ? -5.803 -3.745 4.501 1.00 89.31 108 ALA A O 1
ATOM 845 N N . VAL A 1 109 ? -6.078 -2.265 6.164 1.00 89.38 109 VAL A N 1
ATOM 846 C CA . VAL A 1 109 ? -5.985 -1.069 5.314 1.00 89.38 109 VAL A CA 1
ATOM 847 C C . VAL A 1 109 ? -4.613 -0.975 4.644 1.00 89.38 109 VAL A C 1
ATOM 849 O O . VAL A 1 109 ? -4.544 -0.790 3.428 1.00 89.38 109 VAL A O 1
ATOM 852 N N . LEU A 1 110 ? -3.534 -1.119 5.415 1.00 90.62 110 LEU A N 1
ATOM 853 C CA . LEU A 1 110 ? -2.166 -1.037 4.901 1.00 90.62 110 LEU A CA 1
ATOM 854 C C . LEU A 1 110 ? -1.850 -2.196 3.956 1.00 90.62 110 LEU A C 1
ATOM 856 O O . LEU A 1 110 ? -1.257 -1.969 2.905 1.00 90.62 110 LEU A O 1
ATOM 860 N N . ALA A 1 111 ? -2.331 -3.404 4.260 1.00 91.81 111 ALA A N 1
ATOM 861 C CA . ALA A 1 111 ? -2.200 -4.561 3.379 1.00 91.81 111 ALA A CA 1
ATOM 862 C C . ALA A 1 111 ? -2.819 -4.289 2.002 1.00 91.81 111 ALA A C 1
ATOM 864 O O . ALA A 1 111 ? -2.197 -4.550 0.974 1.00 91.81 111 ALA A O 1
ATOM 865 N N . VAL A 1 112 ? -4.029 -3.722 1.972 1.00 91.88 112 VAL A N 1
ATOM 866 C CA . VAL A 1 112 ? -4.715 -3.382 0.718 1.00 91.88 112 VAL A CA 1
ATOM 867 C C . VAL A 1 112 ? -4.012 -2.246 -0.020 1.00 91.88 112 VAL A C 1
ATOM 869 O O . VAL A 1 112 ? -3.910 -2.303 -1.243 1.00 91.88 112 VAL A O 1
ATOM 872 N N . LEU A 1 113 ? -3.500 -1.242 0.697 1.00 92.44 113 LEU A N 1
ATOM 873 C CA . LEU A 1 113 ? -2.727 -0.156 0.097 1.00 92.44 113 LEU A CA 1
ATOM 874 C C . LEU A 1 113 ? -1.465 -0.692 -0.593 1.00 92.44 113 LEU A C 1
ATOM 876 O O . LEU A 1 113 ? -1.274 -0.435 -1.780 1.00 92.44 113 LEU A O 1
ATOM 880 N N . VAL A 1 114 ? -0.646 -1.471 0.122 1.00 93.88 114 VAL A N 1
ATOM 881 C CA . VAL A 1 114 ? 0.581 -2.069 -0.425 1.00 93.88 114 VAL A CA 1
ATOM 882 C C . VAL A 1 114 ? 0.239 -2.977 -1.603 1.00 93.88 114 VAL A C 1
ATOM 884 O O . VAL A 1 114 ? 0.811 -2.805 -2.673 1.00 93.88 114 VAL A O 1
ATOM 887 N N . ALA A 1 115 ? -0.751 -3.866 -1.464 1.00 93.75 115 ALA A N 1
ATOM 888 C CA . ALA A 1 115 ? -1.164 -4.761 -2.544 1.00 93.75 115 ALA A CA 1
ATOM 889 C C . ALA A 1 115 ? -1.618 -4.003 -3.803 1.00 93.75 115 ALA A C 1
ATOM 891 O O . ALA A 1 115 ? -1.232 -4.366 -4.914 1.00 93.75 115 ALA A O 1
ATOM 892 N N . ALA A 1 116 ? -2.402 -2.932 -3.650 1.00 93.69 116 ALA A N 1
ATOM 893 C CA . ALA A 1 116 ? -2.848 -2.117 -4.776 1.00 93.69 116 ALA A CA 1
ATOM 894 C C . ALA A 1 116 ? -1.681 -1.392 -5.461 1.00 93.69 116 ALA A C 1
ATOM 896 O O . ALA A 1 116 ? -1.598 -1.384 -6.689 1.00 93.69 116 ALA A O 1
ATOM 897 N N . MET A 1 117 ? -0.753 -0.824 -4.687 1.00 94.00 117 MET A N 1
ATOM 898 C CA . MET A 1 117 ? 0.437 -0.173 -5.237 1.00 94.00 117 MET A CA 1
ATOM 899 C C . MET A 1 117 ? 1.353 -1.179 -5.943 1.00 94.00 117 MET A C 1
ATOM 901 O O . MET A 1 117 ? 1.807 -0.909 -7.051 1.00 94.00 117 MET A O 1
ATOM 905 N N . THR A 1 118 ? 1.563 -2.369 -5.372 1.00 93.31 118 THR A N 1
ATOM 906 C CA . THR A 1 118 ? 2.330 -3.444 -6.018 1.00 93.31 118 THR A CA 1
ATOM 907 C C . THR A 1 118 ? 1.669 -3.910 -7.317 1.00 93.31 118 THR A C 1
ATOM 909 O O . THR A 1 118 ? 2.370 -4.123 -8.301 1.00 93.31 118 THR A O 1
ATOM 912 N N . LEU A 1 119 ? 0.336 -4.020 -7.370 1.00 94.00 119 LEU A N 1
ATOM 913 C CA . LEU A 1 119 ? -0.384 -4.359 -8.605 1.00 94.00 119 LEU A CA 1
ATOM 914 C C . LEU A 1 119 ? -0.196 -3.301 -9.697 1.00 94.00 119 LEU A C 1
ATOM 916 O O . LEU A 1 119 ? 0.067 -3.653 -10.845 1.00 94.00 119 LEU A O 1
ATOM 920 N N . ILE A 1 120 ? -0.297 -2.016 -9.346 1.00 9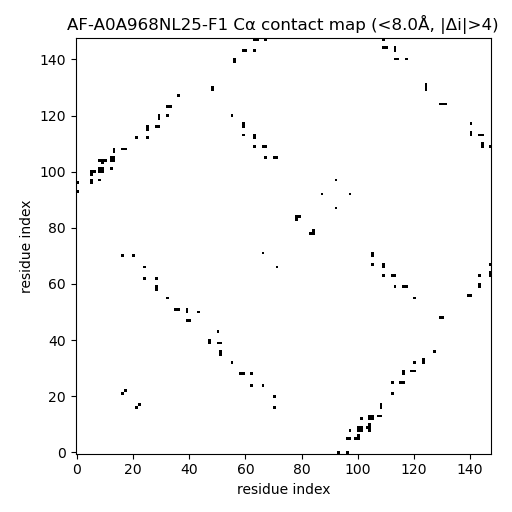3.44 120 ILE A N 1
ATOM 921 C CA . ILE A 1 120 ? -0.043 -0.916 -10.288 1.00 93.44 120 ILE A CA 1
ATOM 922 C C . ILE A 1 120 ? 1.401 -0.978 -10.780 1.00 93.44 120 ILE A C 1
ATOM 924 O O . ILE A 1 120 ? 1.646 -0.922 -11.979 1.00 93.44 120 ILE A O 1
ATOM 928 N N . TYR A 1 121 ? 2.351 -1.158 -9.872 1.00 92.31 121 TYR A N 1
ATOM 929 C C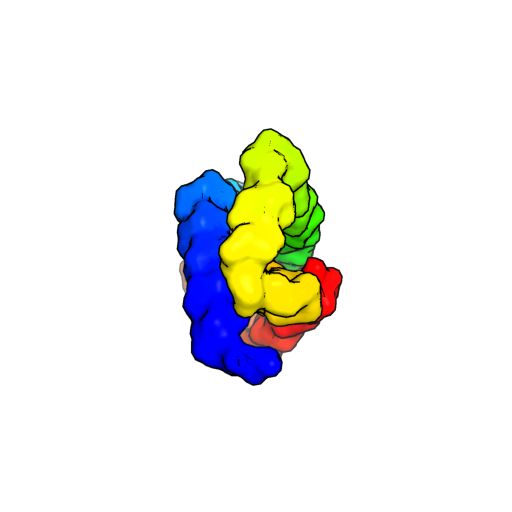A . TYR A 1 121 ? 3.761 -1.277 -10.210 1.00 92.31 121 TYR A CA 1
ATOM 930 C C . TYR A 1 121 ? 4.044 -2.441 -11.175 1.00 92.31 121 TYR A C 1
ATOM 932 O O . TYR A 1 121 ? 4.711 -2.244 -12.189 1.00 92.31 121 TYR A O 1
ATOM 940 N N . LEU A 1 122 ? 3.469 -3.625 -10.932 1.00 91.12 122 LEU A N 1
ATOM 941 C CA . LEU A 1 122 ? 3.577 -4.773 -11.840 1.00 91.12 122 LEU A CA 1
ATOM 942 C C . LEU A 1 122 ? 2.961 -4.491 -13.216 1.00 91.12 122 LEU A C 1
ATOM 944 O O . LEU A 1 122 ? 3.551 -4.861 -14.230 1.00 91.12 122 LEU A O 1
ATOM 948 N N . ALA A 1 123 ? 1.813 -3.807 -13.269 1.00 91.25 123 ALA A N 1
ATOM 949 C CA . ALA A 1 123 ? 1.205 -3.408 -14.535 1.00 91.25 123 ALA A CA 1
ATOM 950 C C . ALA A 1 123 ? 2.147 -2.490 -15.330 1.00 91.25 123 ALA A C 1
ATOM 952 O O . ALA A 1 123 ? 2.388 -2.732 -16.510 1.00 91.25 123 ALA A O 1
ATOM 953 N N . PHE A 1 124 ? 2.741 -1.489 -14.676 1.00 89.38 124 PHE A N 1
ATOM 954 C CA . PHE A 1 124 ? 3.708 -0.576 -15.292 1.00 89.38 124 PHE A CA 1
ATOM 955 C C . PHE A 1 124 ? 4.959 -1.304 -15.805 1.00 89.38 124 PHE A C 1
ATOM 957 O O . PHE A 1 124 ? 5.386 -1.051 -16.930 1.00 89.38 124 PHE A O 1
ATOM 964 N N . LEU A 1 125 ? 5.501 -2.254 -15.038 1.00 87.94 125 LEU A N 1
ATOM 965 C CA . LEU A 1 125 ? 6.625 -3.086 -15.481 1.00 87.94 125 LEU A CA 1
ATOM 966 C C . LEU A 1 125 ? 6.280 -3.932 -16.711 1.00 87.94 125 LEU A C 1
ATOM 968 O O . LEU A 1 125 ? 7.094 -4.057 -17.625 1.00 87.94 125 LEU A O 1
ATOM 972 N N . GLN A 1 126 ? 5.069 -4.491 -16.753 1.00 87.50 126 GLN A N 1
ATOM 973 C CA . GLN A 1 126 ? 4.600 -5.267 -17.897 1.00 87.50 126 GLN A CA 1
ATOM 974 C C . GLN A 1 126 ? 4.427 -4.395 -19.150 1.00 87.50 126 GLN A C 1
ATOM 976 O O . GLN A 1 126 ? 4.782 -4.836 -20.242 1.00 87.50 126 GLN A O 1
ATOM 981 N N . PHE A 1 127 ? 3.938 -3.159 -19.004 1.00 85.56 127 PHE A N 1
ATOM 982 C CA . PHE A 1 127 ? 3.849 -2.203 -20.114 1.00 85.56 127 PHE A CA 1
ATOM 983 C C . PHE A 1 127 ? 5.223 -1.760 -20.625 1.00 85.56 127 PHE A C 1
ATOM 985 O O . PHE A 1 127 ? 5.401 -1.624 -21.832 1.00 85.56 127 PHE A O 1
ATOM 992 N N . ALA A 1 128 ? 6.191 -1.571 -19.729 1.00 79.81 128 ALA A N 1
ATOM 993 C CA . ALA A 1 128 ? 7.549 -1.160 -20.076 1.00 79.81 128 ALA A CA 1
ATOM 994 C C . ALA A 1 128 ? 8.437 -2.309 -20.605 1.00 79.81 128 ALA A C 1
ATOM 996 O O . ALA A 1 128 ? 9.572 -2.061 -20.991 1.00 79.81 128 ALA A O 1
ATOM 997 N N . GLN A 1 129 ? 7.937 -3.554 -20.624 1.00 78.56 129 GLN A N 1
ATOM 998 C CA . GLN A 1 129 ? 8.677 -4.770 -21.010 1.00 78.56 129 GLN A CA 1
ATOM 999 C C . GLN A 1 129 ? 10.009 -4.985 -20.268 1.00 78.56 129 GLN A C 1
ATOM 1001 O O . GLN A 1 129 ? 10.915 -5.649 -20.771 1.00 78.56 129 GLN A O 1
ATOM 1006 N N . VAL A 1 130 ? 10.113 -4.477 -19.041 1.00 75.12 130 VAL A N 1
ATOM 1007 C CA . VAL A 1 130 ? 11.302 -4.660 -18.203 1.00 75.12 130 VAL A CA 1
ATOM 1008 C C . VAL A 1 130 ? 11.326 -6.105 -17.683 1.00 75.12 130 VAL A C 1
ATOM 1010 O O . VAL A 1 130 ? 10.312 -6.571 -17.162 1.00 75.12 130 VAL A O 1
ATOM 1013 N N . PRO A 1 131 ? 12.440 -6.851 -17.779 1.00 75.56 131 PRO A N 1
ATOM 1014 C CA . PRO A 1 131 ? 12.536 -8.179 -17.181 1.00 75.56 131 PRO A CA 1
ATOM 1015 C C . PRO A 1 131 ? 12.574 -8.070 -15.650 1.00 75.56 131 PRO A C 1
ATOM 1017 O O . PRO A 1 131 ? 13.486 -7.470 -15.084 1.00 75.56 131 PRO A O 1
ATOM 1020 N N . TYR A 1 132 ? 11.600 -8.675 -14.962 1.00 76.44 132 TYR A N 1
ATOM 1021 C CA . TYR A 1 132 ? 11.500 -8.609 -13.502 1.00 76.44 132 TYR A CA 1
ATOM 1022 C C . TYR A 1 132 ? 11.401 -9.988 -12.822 1.00 76.44 132 TYR A C 1
ATOM 1024 O O . TYR A 1 132 ? 10.629 -10.851 -13.249 1.00 76.44 132 TYR A O 1
ATOM 1032 N N . PRO A 1 133 ? 12.125 -10.208 -11.707 1.00 84.00 133 PRO A N 1
ATOM 1033 C CA . PRO A 1 133 ? 11.926 -11.373 -10.854 1.00 84.00 133 PRO A CA 1
ATOM 1034 C C . PRO A 1 133 ? 10.681 -11.184 -9.970 1.00 84.00 133 PRO A C 1
ATOM 1036 O O . PRO A 1 133 ? 10.717 -10.500 -8.945 1.00 84.00 133 PRO A O 1
ATOM 1039 N N . LEU A 1 134 ? 9.571 -11.826 -10.353 1.00 81.81 134 LEU A N 1
ATOM 1040 C CA . LEU A 1 134 ? 8.294 -11.804 -9.617 1.00 81.81 134 LEU A CA 1
ATOM 1041 C C . LEU A 1 134 ? 8.440 -12.171 -8.133 1.00 81.81 134 LEU A C 1
ATOM 1043 O O . LEU A 1 134 ? 7.826 -11.546 -7.269 1.00 81.81 134 LEU A O 1
ATOM 1047 N N . THR A 1 135 ? 9.263 -13.174 -7.835 1.00 86.94 135 THR A N 1
ATOM 1048 C CA . THR A 1 135 ? 9.493 -13.664 -6.471 1.00 86.94 135 THR A CA 1
ATOM 1049 C C . THR A 1 135 ? 10.106 -12.592 -5.576 1.00 86.94 135 THR A C 1
ATOM 1051 O O . THR A 1 135 ? 9.645 -12.404 -4.452 1.00 86.94 135 THR A O 1
ATOM 1054 N N . SER A 1 136 ? 11.091 -11.845 -6.079 1.00 87.88 136 SER A N 1
ATOM 1055 C CA . SER A 1 136 ? 11.746 -10.770 -5.329 1.00 87.88 136 SER A CA 1
ATOM 1056 C C . SER A 1 136 ? 10.798 -9.605 -5.050 1.00 87.88 136 SER A C 1
ATOM 1058 O O . SER A 1 136 ? 10.805 -9.072 -3.944 1.00 87.88 136 SER A O 1
ATOM 1060 N N . ILE A 1 137 ? 9.947 -9.236 -6.015 1.00 88.88 137 ILE A N 1
ATOM 1061 C CA . ILE A 1 137 ? 8.964 -8.151 -5.843 1.00 88.88 137 ILE A CA 1
ATOM 1062 C C . ILE A 1 137 ? 7.911 -8.535 -4.801 1.00 88.88 137 ILE A C 1
ATOM 1064 O O . ILE A 1 137 ? 7.588 -7.731 -3.927 1.00 88.88 137 ILE A O 1
ATOM 1068 N N . LEU A 1 138 ? 7.397 -9.766 -4.856 1.00 89.19 138 LEU A N 1
ATOM 1069 C CA . LEU A 1 138 ? 6.433 -10.252 -3.868 1.00 89.19 138 LEU A CA 1
ATOM 1070 C C . LEU A 1 138 ? 7.042 -10.309 -2.465 1.00 89.19 138 LEU A C 1
ATOM 1072 O O . LEU A 1 138 ? 6.405 -9.879 -1.505 1.00 89.19 138 LEU A O 1
ATOM 1076 N N . LEU A 1 139 ? 8.285 -10.782 -2.345 1.00 91.62 139 LEU A N 1
ATOM 1077 C CA . LEU A 1 139 ? 9.005 -10.797 -1.075 1.00 91.62 139 LEU A CA 1
ATOM 1078 C C . LEU A 1 139 ? 9.195 -9.372 -0.532 1.00 91.62 139 LEU A C 1
ATOM 1080 O O . LEU A 1 139 ? 8.911 -9.122 0.638 1.00 91.62 139 LEU A O 1
ATOM 1084 N N . ALA A 1 140 ? 9.599 -8.426 -1.384 1.00 91.62 140 ALA A N 1
ATOM 1085 C CA . ALA A 1 140 ? 9.732 -7.022 -1.012 1.00 91.62 140 ALA A CA 1
ATOM 1086 C C . ALA A 1 140 ? 8.396 -6.423 -0.545 1.00 91.62 140 ALA A C 1
ATOM 1088 O O . ALA A 1 140 ? 8.366 -5.743 0.474 1.00 91.62 140 ALA A O 1
ATOM 1089 N N . ALA A 1 141 ? 7.282 -6.721 -1.220 1.00 91.50 141 ALA A N 1
ATOM 1090 C CA . ALA A 1 141 ? 5.958 -6.257 -0.806 1.00 91.50 141 ALA A CA 1
ATOM 1091 C C . ALA A 1 141 ? 5.560 -6.790 0.582 1.00 91.50 141 ALA A C 1
ATOM 1093 O O . ALA A 1 141 ? 5.011 -6.044 1.393 1.00 91.50 141 ALA A O 1
ATOM 1094 N N . VAL A 1 142 ? 5.885 -8.052 0.887 1.00 93.44 142 VAL A N 1
ATOM 1095 C CA . VAL A 1 142 ? 5.667 -8.637 2.221 1.00 93.44 142 VAL A CA 1
ATOM 1096 C C . VAL A 1 142 ? 6.534 -7.950 3.277 1.00 93.44 142 VAL A C 1
ATOM 1098 O O . VAL A 1 142 ? 6.028 -7.613 4.345 1.00 93.44 142 VAL A O 1
ATOM 1101 N N . PHE A 1 143 ? 7.814 -7.698 2.986 1.00 93.69 143 PHE A N 1
ATOM 1102 C CA . PHE A 1 143 ? 8.699 -6.982 3.909 1.00 93.69 143 PHE A CA 1
ATOM 1103 C C . PHE A 1 143 ? 8.259 -5.539 4.141 1.00 93.69 143 PHE A C 1
ATOM 1105 O O . PHE A 1 143 ? 8.258 -5.091 5.284 1.00 93.69 143 PHE A O 1
ATOM 1112 N N . ILE A 1 144 ? 7.833 -4.833 3.090 1.00 92.94 144 ILE A N 1
ATOM 1113 C CA . ILE A 1 144 ? 7.280 -3.483 3.214 1.00 92.94 144 ILE A CA 1
ATOM 1114 C C . ILE A 1 144 ? 6.034 -3.524 4.093 1.00 92.94 144 ILE A C 1
ATOM 1116 O O . ILE A 1 144 ? 5.934 -2.738 5.021 1.00 92.94 144 ILE A O 1
ATOM 1120 N N . PHE A 1 145 ? 5.112 -4.459 3.866 1.00 92.12 145 PHE A N 1
ATOM 1121 C CA . PHE A 1 145 ? 3.934 -4.589 4.721 1.00 92.12 145 PHE A CA 1
ATOM 1122 C C . PHE A 1 145 ? 4.291 -4.856 6.190 1.00 92.12 145 PHE A C 1
ATOM 1124 O O . PHE A 1 145 ? 3.653 -4.299 7.072 1.00 92.12 145 PHE A O 1
ATOM 1131 N N . LEU A 1 146 ? 5.307 -5.679 6.455 1.00 91.81 146 LEU A N 1
ATOM 1132 C CA . LEU A 1 146 ? 5.745 -5.998 7.815 1.00 91.81 146 LEU A CA 1
ATOM 1133 C C . LEU A 1 146 ? 6.479 -4.831 8.499 1.00 91.81 146 LEU A C 1
ATOM 1135 O O . LEU A 1 146 ? 6.485 -4.748 9.724 1.00 91.81 146 LEU A O 1
ATOM 1139 N N . GLN A 1 147 ? 7.105 -3.950 7.717 1.00 91.12 147 GLN A N 1
ATOM 1140 C CA . GLN A 1 147 ? 7.762 -2.737 8.203 1.00 91.12 147 GLN A CA 1
ATOM 1141 C C . GLN A 1 147 ?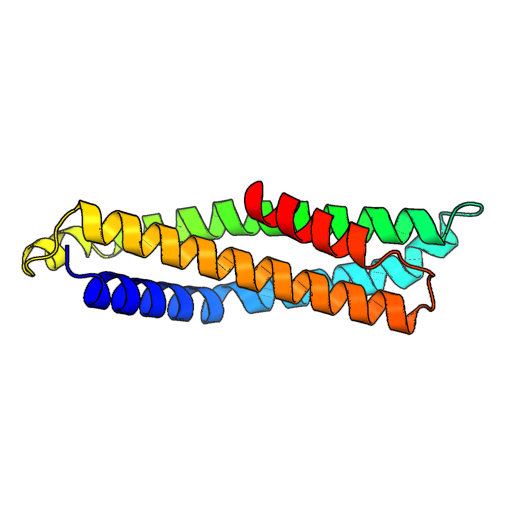 6.757 -1.666 8.669 1.00 91.12 147 GLN A C 1
ATOM 1143 O O . GLN A 1 147 ? 7.103 -0.866 9.541 1.00 91.12 147 GLN A O 1
ATOM 1148 N N . LEU A 1 148 ? 5.567 -1.617 8.060 1.00 87.81 148 LEU A N 1
ATOM 1149 C CA . LEU A 1 148 ? 4.521 -0.613 8.303 1.00 87.81 148 LEU A CA 1
ATOM 1150 C C . LEU A 1 148 ? 3.686 -0.905 9.557 1.00 87.81 148 LEU A C 1
ATOM 1152 O O . LEU A 1 148 ? 3.352 0.083 10.250 1.00 87.81 148 LEU A O 1
#

Sequence (148 aa):
MNPIRIFVLSKNVFREVVRERILYIIAFYALILGAALHLLPQLAAATEDKMFLDFGLAVISLLGLIAAIFVGTAMVNKEIEKRTLLMLISKPISRSEFITAKFLGLSAVLAVLVAAMTLIYLAFLQFAQVPYPLTSILLAAVFIFLQL

Secondary structure (DSSP, 8-state):
--HHHHHHHHHHHHHHHIIIIIHHHHHHHHHHHHHHHHHHHHH-SS-HHHHHHHHHHHHHHHHHHHHHHHHHHHHHHHHHHTTHHHHHTTS---HHHHHHHHHHHHHHHHHHHHHHHHHHHHHHHHHTT----HHHHHHHHHHHHHH-

Solvent-accessible surface area (backbone atoms only — not comparable to full-atom values): 8265 Å² total; per-residue (Å²): 136,63,66,70,58,29,53,55,52,13,52,52,51,28,55,57,49,50,73,77,50,47,62,60,54,51,53,52,49,53,52,52,52,55,51,45,68,66,51,46,54,80,72,31,92,85,52,45,68,62,51,52,56,53,48,58,53,50,51,50,47,54,54,47,44,52,46,44,55,53,51,52,48,50,59,52,48,57,39,63,74,66,48,43,69,68,64,48,68,80,42,103,64,56,75,65,52,53,53,54,17,49,50,53,12,51,52,52,46,51,49,52,51,52,52,52,50,51,52,52,50,52,50,52,37,62,74,68,68,53,92,73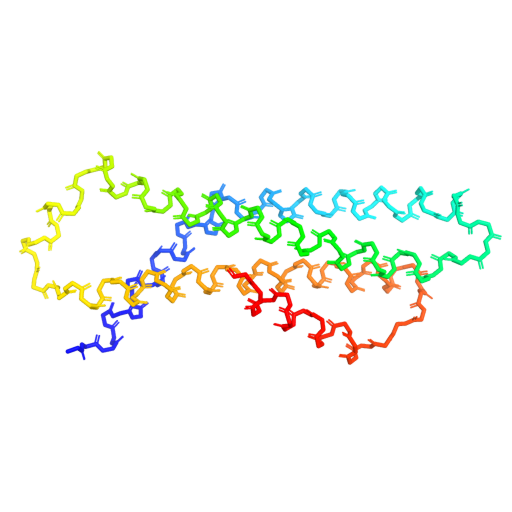,66,65,69,60,53,54,51,49,52,53,52,45,58,73,73,91

Nearest PDB structures (foldseek):
  7osi-assembly1_D  TM=7.802E-01  e=1.125E-02  Stutzerimonas stutzeri ATCC 14405 = CCUG 16156
  7znq-assembly1_Y  TM=7.876E-01  e=2.189E-02  Stutzerimonas stutzeri ATCC 14405 = CCUG 16156
  7znq-assembly1_y  TM=7.157E-01  e=3.298E-02  Stutzerimonas stutzeri ATCC 14405 = CCUG 16156
  8x61-assembly1_D  TM=5.286E-01  e=3.153E+00  Escherichia coli K-12

Mean predicted aligned error: 7.93 Å

Radius of gyration: 18.8 Å; Cα contacts (8 Å, |Δi|>4): 93; chains: 1; bounding box: 46×28×49 Å